Protein AF-A0A7Y5G1U9-F1 (afdb_monomer_lite)

Foldseek 3Di:
DDQFEEEEEEQFPDDPLRRPTNVVVVVVQVPDDRHHHLAYEYEQEDEDPDPVCPVVNVRTDDAAWDADPNHIYGYFYFYADPPCGDVRRLVRSVVRVVVCCVVVVGDGDYYHYDNSDDPPDDDD

Secondary structure (DSSP, 8-state):
-PPPEEEEEES---BTTBSSTTHHHHHHHHT-SSSEEEEEEEEEEE--S-GGGHHHHHHPPPPEEEEETTEEEEEEEEE--TTTHHHHHHHHHHHHHHHHHHHTT---SEEEEESSS-TT----

pLDDT: mean 81.43, std 14.49, range [34.69, 95.69]

Structure (mmCIF, N/CA/C/O backbone):
data_AF-A0A7Y5G1U9-F1
#
_entry.id   AF-A0A7Y5G1U9-F1
#
loop_
_atom_site.group_PDB
_atom_site.id
_atom_site.type_symbol
_atom_site.label_atom_id
_atom_site.label_alt_id
_atom_site.label_comp_id
_atom_site.label_asym_id
_atom_site.label_entity_id
_atom_site.label_seq_id
_atom_site.pdbx_PDB_ins_code
_atom_site.Cartn_x
_atom_site.Cartn_y
_atom_site.Cartn_z
_atom_site.occupancy
_atom_site.B_iso_or_equiv
_atom_site.auth_seq_id
_atom_site.auth_comp_id
_atom_site.auth_asym_id
_atom_site.auth_atom_id
_atom_site.pdbx_PDB_model_num
ATOM 1 N N . MET A 1 1 ? -12.656 2.701 26.184 1.00 60.97 1 MET A N 1
ATOM 2 C CA . MET A 1 1 ? -12.744 1.724 25.075 1.00 60.97 1 MET A CA 1
ATOM 3 C C . MET A 1 1 ? -11.420 1.736 24.328 1.00 60.97 1 MET A C 1
ATOM 5 O O . MET A 1 1 ? -10.829 2.807 24.238 1.00 60.97 1 MET A O 1
ATOM 9 N N . ALA A 1 2 ? -10.931 0.585 23.861 1.00 81.38 2 ALA A N 1
ATOM 10 C CA . ALA A 1 2 ? -9.737 0.537 23.014 1.00 81.38 2 ALA A CA 1
ATOM 11 C C . ALA A 1 2 ? -9.999 1.294 21.701 1.00 81.38 2 ALA A C 1
ATOM 13 O O . ALA A 1 2 ? -11.122 1.259 21.191 1.00 81.38 2 ALA A O 1
ATOM 14 N N . ARG A 1 3 ? -8.994 2.009 21.184 1.00 87.31 3 ARG A N 1
ATOM 15 C CA . ARG A 1 3 ? -9.105 2.670 19.879 1.00 87.31 3 ARG A CA 1
ATOM 16 C C . ARG A 1 3 ? -9.075 1.604 18.779 1.00 87.31 3 ARG A C 1
ATOM 18 O O . ARG A 1 3 ? -8.228 0.714 18.854 1.00 87.31 3 ARG A O 1
ATOM 25 N N . PRO A 1 4 ? -9.967 1.672 17.777 1.00 92.62 4 PRO A N 1
ATOM 26 C CA . PRO A 1 4 ? -9.929 0.746 16.657 1.00 92.62 4 PRO A CA 1
ATOM 27 C C . PRO A 1 4 ? -8.625 0.913 15.876 1.00 92.62 4 PRO A C 1
ATOM 29 O O . PRO A 1 4 ? -8.158 2.033 15.645 1.00 92.62 4 PRO A O 1
ATOM 32 N N . ARG A 1 5 ? -8.054 -0.210 15.450 1.00 93.38 5 ARG A N 1
ATOM 33 C CA . ARG A 1 5 ? -6.829 -0.279 14.656 1.00 93.38 5 ARG A CA 1
ATOM 34 C C . ARG A 1 5 ? -7.193 -0.378 13.182 1.00 93.38 5 ARG A C 1
ATOM 36 O O . ARG A 1 5 ? -7.885 -1.304 12.768 1.00 93.38 5 ARG A O 1
ATOM 43 N N . VAL A 1 6 ? -6.727 0.564 12.375 1.00 93.75 6 VAL A N 1
ATOM 44 C CA . VAL A 1 6 ? -7.093 0.675 10.962 1.00 93.75 6 VAL A CA 1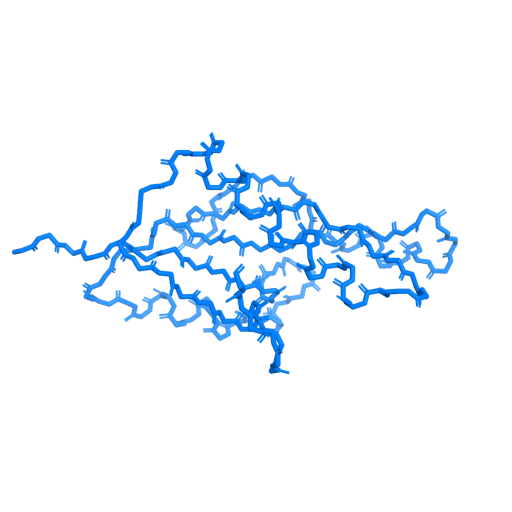
ATOM 45 C C . VAL A 1 6 ? -5.934 0.217 10.088 1.00 93.75 6 VAL A C 1
ATOM 47 O O . VAL A 1 6 ? -4.828 0.753 10.172 1.00 93.75 6 VAL A O 1
ATOM 50 N N . LEU A 1 7 ? -6.189 -0.764 9.227 1.00 94.62 7 LEU A N 1
ATOM 51 C CA . LEU A 1 7 ? -5.291 -1.148 8.146 1.00 94.62 7 LEU A CA 1
ATOM 52 C C . LEU A 1 7 ? -5.560 -0.261 6.931 1.00 94.62 7 LEU A C 1
ATOM 54 O O . LEU A 1 7 ? -6.660 -0.276 6.381 1.00 94.62 7 LEU A O 1
ATOM 58 N N . ILE A 1 8 ? -4.555 0.484 6.489 1.00 92.12 8 ILE A N 1
ATOM 59 C CA . ILE A 1 8 ? -4.651 1.327 5.300 1.00 92.12 8 ILE A CA 1
ATOM 60 C C . ILE A 1 8 ? -4.166 0.526 4.097 1.00 92.12 8 ILE A C 1
ATOM 62 O O . ILE A 1 8 ? -3.070 -0.029 4.126 1.00 92.12 8 ILE A O 1
ATOM 66 N N . ILE A 1 9 ? -4.948 0.483 3.024 1.00 91.31 9 ILE A N 1
ATOM 67 C CA . ILE A 1 9 ? -4.531 -0.091 1.741 1.00 91.31 9 ILE A CA 1
ATOM 68 C C . ILE A 1 9 ? -4.636 1.021 0.705 1.00 91.31 9 ILE A C 1
ATOM 70 O O . ILE A 1 9 ? -5.722 1.562 0.498 1.00 91.31 9 ILE A O 1
ATOM 74 N N . SER A 1 10 ? -3.520 1.375 0.067 1.00 86.56 10 SER A N 1
ATOM 75 C CA . SER A 1 10 ? -3.494 2.424 -0.956 1.00 86.56 10 SER A CA 1
ATOM 76 C C . SER A 1 10 ? -2.544 2.085 -2.094 1.00 86.56 10 SER A C 1
ATOM 78 O O . SER A 1 10 ? -1.380 1.766 -1.860 1.00 86.56 10 SER A O 1
ATOM 80 N N . GLU A 1 11 ? -3.022 2.201 -3.336 1.00 79.75 11 GLU A N 1
ATOM 81 C CA . GLU A 1 11 ? -2.172 2.093 -4.534 1.00 79.75 11 GLU A CA 1
ATOM 82 C C . GLU A 1 11 ? -1.184 3.262 -4.644 1.00 79.75 11 GLU A C 1
ATOM 84 O O . GLU A 1 11 ? -0.084 3.110 -5.171 1.00 79.75 11 GLU A O 1
ATOM 89 N N . PHE A 1 12 ? -1.547 4.408 -4.072 1.00 74.25 12 PHE A N 1
ATOM 90 C CA . PHE A 1 12 ? -0.783 5.646 -4.123 1.00 74.25 12 PHE A CA 1
ATOM 91 C C . PHE A 1 12 ? -0.438 6.064 -2.697 1.00 74.25 12 PHE A C 1
ATOM 93 O O . PHE A 1 12 ? -1.066 6.957 -2.142 1.00 74.25 12 PHE A O 1
ATOM 100 N N . TYR A 1 13 ? 0.502 5.375 -2.052 1.00 77.62 13 TYR A N 1
ATOM 101 C CA . TYR A 1 13 ? 1.112 5.866 -0.812 1.00 77.62 13 TYR A CA 1
ATOM 102 C C . TYR A 1 13 ? 2.450 6.534 -1.149 1.00 77.62 13 TYR A C 1
ATOM 104 O O . TYR A 1 13 ? 3.213 5.947 -1.934 1.00 77.62 13 TYR A O 1
ATOM 112 N N . PRO A 1 14 ? 2.744 7.728 -0.599 1.00 71.06 14 PRO A N 1
ATOM 113 C CA . PRO A 1 14 ? 3.861 8.538 -1.052 1.00 71.06 14 PRO A CA 1
ATOM 114 C C . PRO A 1 14 ? 5.185 7.798 -0.890 1.00 71.06 14 PRO A C 1
ATOM 116 O O . PRO A 1 14 ? 5.351 6.925 -0.038 1.00 71.06 14 PRO A O 1
ATOM 119 N N . HIS A 1 15 ? 6.125 8.121 -1.769 1.00 69.31 15 HIS A N 1
ATOM 120 C CA . HIS A 1 15 ? 7.500 7.638 -1.700 1.00 69.31 15 HIS A CA 1
ATOM 121 C C . HIS A 1 15 ? 8.453 8.718 -2.199 1.00 69.31 15 HIS A C 1
ATOM 123 O O . HIS A 1 15 ? 8.032 9.673 -2.846 1.00 69.31 15 HIS A O 1
ATOM 129 N N . ALA A 1 16 ? 9.749 8.553 -1.925 1.00 61.31 16 ALA A N 1
ATOM 130 C CA . ALA A 1 16 ? 10.774 9.555 -2.224 1.00 61.31 16 ALA A CA 1
ATOM 131 C C . ALA A 1 16 ? 10.807 10.024 -3.692 1.00 61.31 16 ALA A C 1
ATOM 133 O O . ALA A 1 16 ? 11.197 11.157 -3.952 1.00 61.31 16 ALA A O 1
ATOM 134 N N . ALA A 1 17 ? 10.393 9.179 -4.642 1.00 59.94 17 ALA A N 1
ATOM 135 C CA . ALA A 1 17 ? 10.358 9.527 -6.060 1.00 59.94 17 ALA A CA 1
ATOM 136 C C . ALA A 1 17 ? 9.051 10.191 -6.525 1.00 59.94 17 ALA A C 1
ATOM 138 O O . ALA A 1 17 ? 9.026 10.789 -7.598 1.00 59.94 17 ALA A O 1
ATOM 139 N N . GLU A 1 18 ? 7.977 10.108 -5.739 1.00 62.59 18 GLU A N 1
ATOM 140 C CA . GLU A 1 18 ? 6.683 10.698 -6.075 1.00 62.59 18 GLU A CA 1
ATOM 141 C C . GLU A 1 18 ? 5.990 11.156 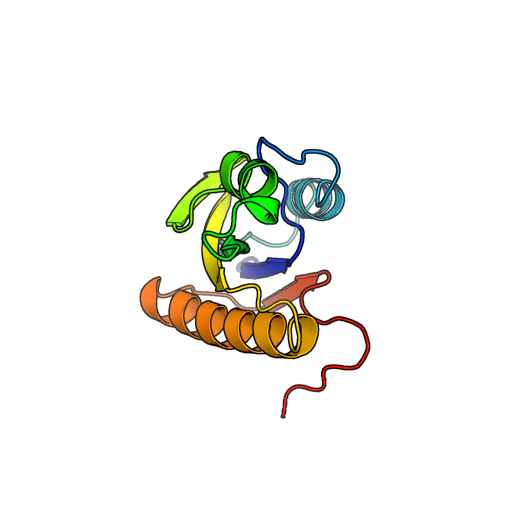-4.789 1.00 62.59 18 GLU A C 1
ATOM 143 O O . GLU A 1 18 ? 5.255 10.419 -4.129 1.00 62.59 18 GLU A O 1
ATOM 148 N N . THR A 1 19 ? 6.284 12.396 -4.406 1.00 59.66 19 THR A N 1
ATOM 149 C CA . THR A 1 19 ? 5.792 13.033 -3.178 1.00 59.66 19 THR A CA 1
ATOM 150 C C . THR A 1 19 ? 4.370 13.570 -3.306 1.00 59.66 19 THR A C 1
ATOM 152 O O . THR A 1 19 ? 3.688 13.714 -2.294 1.00 59.66 19 THR A O 1
ATOM 155 N N . TYR A 1 20 ? 3.912 13.862 -4.528 1.00 59.38 20 TYR A N 1
ATOM 156 C CA . TYR A 1 20 ? 2.562 14.380 -4.779 1.00 59.38 20 TYR A CA 1
ATOM 157 C C . TYR A 1 20 ? 1.508 13.268 -4.827 1.00 59.38 20 TYR A C 1
ATOM 159 O O . TYR A 1 20 ? 0.387 13.459 -4.351 1.00 59.38 20 TYR A O 1
ATOM 167 N N . ALA A 1 21 ? 1.862 12.090 -5.348 1.00 61.16 21 ALA A N 1
ATOM 168 C CA . ALA A 1 21 ? 0.979 10.932 -5.332 1.00 61.16 21 ALA A CA 1
ATOM 169 C C . ALA A 1 21 ? 0.863 10.393 -3.899 1.00 61.16 21 ALA A C 1
ATOM 171 O O .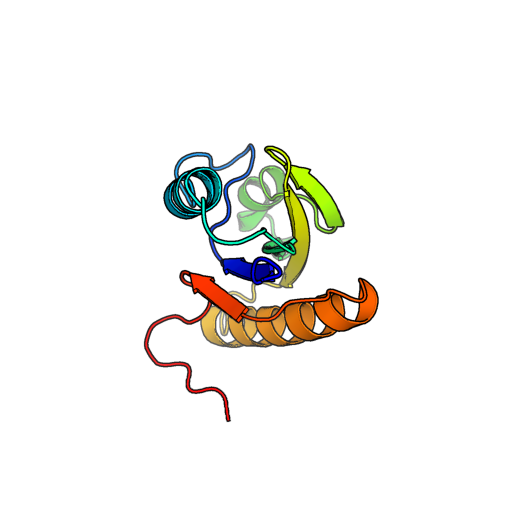 ALA A 1 21 ? 1.852 10.020 -3.273 1.00 61.16 21 ALA A O 1
ATOM 172 N N . GLY A 1 22 ? -0.356 10.365 -3.358 1.00 67.31 22 GLY A N 1
ATOM 173 C CA . GLY A 1 22 ? -0.618 9.775 -2.045 1.00 67.31 22 GLY A CA 1
ATOM 174 C C . GLY A 1 22 ? -0.458 10.681 -0.832 1.00 67.31 22 GLY A C 1
ATOM 175 O O . GLY A 1 22 ? -0.743 10.235 0.281 1.00 67.31 22 GLY A O 1
ATOM 176 N N . ILE A 1 23 ? -0.074 11.951 -1.018 1.00 77.12 23 ILE A N 1
ATOM 177 C CA . ILE A 1 23 ? 0.028 12.916 0.089 1.00 77.12 23 ILE A CA 1
ATOM 178 C C . ILE A 1 23 ? -1.281 13.004 0.877 1.00 77.12 23 ILE A C 1
ATOM 180 O O . ILE A 1 23 ? -1.253 13.047 2.099 1.00 77.12 23 ILE A O 1
ATOM 184 N N . PHE A 1 24 ? -2.422 12.900 0.190 1.00 81.75 24 PHE A N 1
ATOM 185 C CA . PHE A 1 24 ? -3.736 12.860 0.820 1.00 81.75 24 PHE A CA 1
ATOM 186 C C . PHE A 1 24 ? -3.844 11.755 1.875 1.00 81.75 24 PHE A C 1
ATOM 188 O O . PHE A 1 24 ? -4.261 12.035 2.990 1.00 81.75 24 PHE A O 1
ATOM 195 N N . VAL A 1 25 ? -3.427 10.521 1.564 1.00 83.75 25 VAL A N 1
ATOM 196 C CA . VAL A 1 25 ? -3.514 9.397 2.511 1.00 83.75 25 VAL A CA 1
ATOM 197 C C . VAL A 1 25 ? -2.613 9.649 3.712 1.00 83.75 25 VAL A C 1
ATOM 199 O O . VAL A 1 25 ? -3.035 9.426 4.842 1.00 83.75 25 VAL A O 1
ATOM 202 N N . ARG A 1 26 ? -1.396 10.156 3.484 1.00 85.38 26 ARG A N 1
ATOM 203 C CA . ARG A 1 26 ? -0.452 10.477 4.562 1.00 85.38 26 ARG A CA 1
ATOM 204 C C . ARG A 1 26 ? -0.977 11.584 5.480 1.00 85.38 26 ARG A C 1
ATOM 206 O O . ARG A 1 26 ? -0.915 11.446 6.697 1.00 85.38 26 ARG A O 1
ATOM 213 N N . GLU A 1 27 ? -1.508 12.663 4.912 1.00 86.94 27 GLU A N 1
ATOM 214 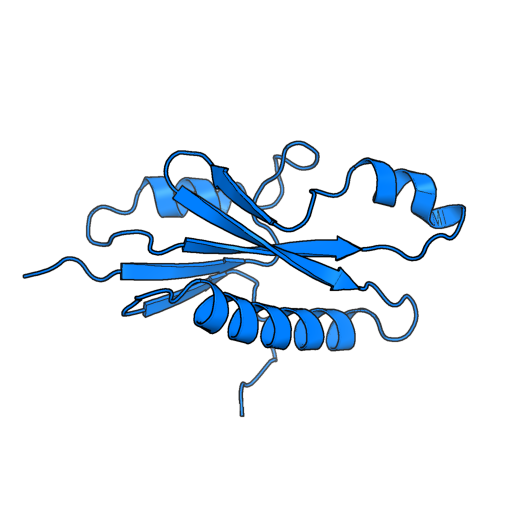C CA . GLU A 1 27 ? -2.106 13.743 5.701 1.00 86.94 27 GLU A CA 1
ATOM 215 C C . GLU A 1 27 ? -3.392 13.281 6.393 1.00 86.94 27 GLU A C 1
ATOM 217 O O . GLU A 1 27 ? -3.668 13.650 7.526 1.00 86.94 27 GLU A O 1
ATOM 222 N N . GLN A 1 28 ? -4.179 12.414 5.767 1.00 87.88 28 GLN A N 1
ATOM 223 C CA . GLN A 1 28 ? -5.390 11.891 6.383 1.00 87.88 28 GLN A CA 1
ATOM 224 C C . GLN A 1 28 ? -5.075 11.046 7.625 1.00 87.88 28 GLN A C 1
ATOM 226 O O . GLN A 1 28 ? -5.692 11.254 8.670 1.00 87.88 28 GLN A O 1
ATOM 231 N N . ILE A 1 29 ? -4.099 10.133 7.541 1.00 88.94 29 ILE A N 1
ATOM 232 C CA . ILE A 1 29 ? -3.712 9.290 8.683 1.00 88.94 29 ILE A CA 1
ATOM 233 C C . ILE A 1 29 ? -3.022 10.088 9.796 1.00 88.94 29 ILE A C 1
ATOM 235 O O . ILE A 1 29 ? -3.173 9.734 10.963 1.00 88.94 29 ILE A O 1
ATOM 239 N N . SER A 1 30 ? -2.325 11.186 9.470 1.00 88.62 30 SER A N 1
ATOM 240 C CA . SER A 1 30 ? -1.699 12.059 10.477 1.00 88.62 30 SER A CA 1
ATOM 241 C C . SER A 1 30 ? -2.718 12.803 11.340 1.00 88.62 30 SER A C 1
ATOM 243 O O . SER A 1 30 ? -2.434 13.145 12.487 1.00 88.62 30 SER A O 1
ATOM 245 N N . HIS A 1 31 ? -3.935 12.987 10.827 1.00 89.31 31 HIS A N 1
ATOM 246 C CA . HIS A 1 31 ? -5.028 13.649 11.532 1.00 89.31 31 HIS A CA 1
ATOM 247 C C . HIS A 1 31 ? -5.992 12.673 12.225 1.00 89.31 31 HIS A C 1
ATOM 249 O O . HIS A 1 31 ? -6.988 13.108 12.813 1.00 89.31 31 HIS A O 1
ATOM 255 N N . PHE A 1 32 ? -5.719 11.365 12.203 1.00 88.38 32 PHE A N 1
ATOM 256 C CA . PHE A 1 32 ? -6.511 10.386 12.945 1.00 88.38 32 PHE A CA 1
ATOM 257 C C . PHE A 1 32 ? -6.345 10.588 14.456 1.00 88.38 32 PHE A C 1
ATOM 259 O O . PHE A 1 32 ? -5.267 10.425 15.019 1.00 88.38 32 PHE A O 1
ATOM 266 N N . LYS A 1 33 ? -7.442 10.960 15.129 1.00 87.06 33 LYS A N 1
ATOM 267 C CA . LYS A 1 33 ? -7.478 11.184 16.589 1.00 87.06 33 LYS A CA 1
ATOM 268 C C . LYS A 1 33 ? -8.183 10.067 17.359 1.00 87.06 33 LYS A C 1
ATOM 270 O O . LYS A 1 33 ? -7.947 9.902 18.555 1.00 87.06 33 LYS A O 1
ATOM 275 N N . SER A 1 34 ? -9.074 9.336 16.693 1.00 88.06 34 SER A N 1
ATOM 276 C CA . SER A 1 34 ? -9.972 8.344 17.295 1.00 88.06 34 SER A CA 1
ATOM 277 C C . SER A 1 34 ? -9.582 6.895 17.006 1.00 88.06 34 SER A C 1
ATOM 279 O O . SER A 1 34 ? -10.209 5.989 17.546 1.00 88.06 34 SER A O 1
ATOM 281 N N . CYS A 1 35 ? -8.562 6.667 16.184 1.00 90.94 35 CYS A N 1
ATOM 282 C CA . CYS A 1 35 ? -8.115 5.349 15.758 1.00 90.94 35 CYS A CA 1
ATOM 283 C C . CYS A 1 35 ? -6.589 5.292 15.669 1.00 90.94 35 CYS A C 1
ATOM 285 O O . CYS A 1 35 ? -5.932 6.324 15.535 1.00 90.94 35 CYS A O 1
ATOM 287 N N . ASP A 1 36 ? -6.049 4.078 15.732 1.00 92.50 36 ASP A N 1
ATOM 288 C CA . ASP A 1 36 ? -4.619 3.822 15.580 1.00 92.50 36 ASP A CA 1
ATOM 289 C C . ASP A 1 36 ? -4.354 3.210 14.200 1.00 92.50 36 ASP A C 1
ATOM 291 O O . ASP A 1 36 ? -5.144 2.407 13.702 1.00 92.50 36 ASP A O 1
ATOM 295 N N . VAL A 1 37 ? -3.238 3.555 13.560 1.00 93.06 37 VAL A N 1
ATOM 296 C CA . VAL A 1 37 ? -2.858 2.955 12.271 1.00 93.06 37 VAL A CA 1
ATOM 297 C C . VAL A 1 37 ? -2.152 1.626 12.532 1.00 93.06 37 VAL A C 1
ATOM 299 O O . VAL A 1 37 ? -1.076 1.590 13.125 1.00 93.06 37 VAL A O 1
ATOM 302 N N . ALA A 1 38 ? -2.752 0.523 12.085 1.00 94.00 38 ALA A N 1
ATOM 303 C CA . ALA A 1 38 ? -2.179 -0.814 12.229 1.00 94.00 38 ALA A CA 1
ATOM 304 C C . ALA A 1 38 ? -0.978 -1.013 11.299 1.00 94.00 38 ALA A C 1
ATOM 306 O O . ALA A 1 38 ? 0.062 -1.504 11.731 1.00 94.00 38 ALA A O 1
ATOM 307 N N . ALA A 1 39 ? -1.156 -0.649 10.028 1.00 94.94 39 ALA A N 1
ATOM 308 C CA . ALA A 1 39 ? -0.135 -0.587 8.992 1.00 94.94 39 ALA A CA 1
ATOM 309 C C . ALA A 1 39 ? -0.693 0.096 7.742 1.00 94.94 39 ALA A C 1
ATOM 311 O O . ALA A 1 39 ? -1.909 0.200 7.565 1.00 94.94 39 ALA A O 1
ATOM 312 N N . VAL A 1 40 ? 0.208 0.501 6.856 1.00 93.19 40 VAL A N 1
ATOM 313 C CA . VAL A 1 40 ? -0.104 0.921 5.495 1.00 93.19 40 VAL A CA 1
ATOM 314 C C . VAL A 1 40 ? 0.445 -0.110 4.521 1.00 93.19 40 VAL A C 1
ATOM 316 O O . VAL A 1 40 ? 1.642 -0.376 4.518 1.00 93.19 40 VAL A O 1
ATOM 319 N N . ILE A 1 41 ? -0.404 -0.680 3.673 1.00 93.00 41 ILE A N 1
ATOM 320 C CA . ILE A 1 41 ? 0.008 -1.578 2.595 1.00 93.00 41 ILE A CA 1
ATOM 321 C C . ILE A 1 41 ? -0.095 -0.837 1.266 1.00 93.00 41 ILE 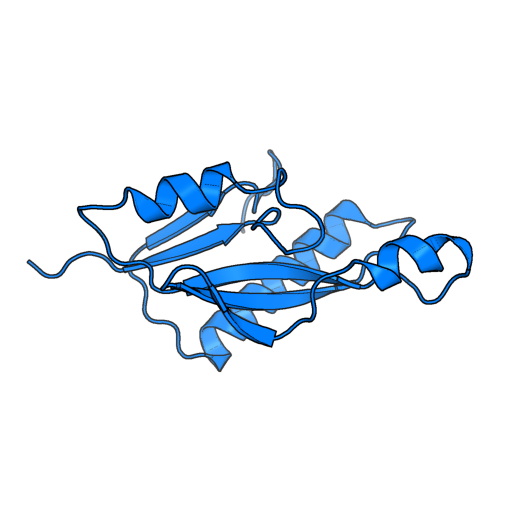A C 1
ATOM 323 O O . ILE A 1 41 ? -1.163 -0.342 0.897 1.00 93.00 41 ILE A O 1
ATOM 327 N N . ALA A 1 42 ? 1.019 -0.793 0.541 1.00 90.56 42 ALA A N 1
ATOM 328 C CA . ALA A 1 42 ? 1.124 -0.129 -0.752 1.00 90.56 42 ALA A CA 1
ATOM 329 C C . ALA A 1 42 ? 1.861 -1.009 -1.771 1.00 90.56 42 ALA A C 1
ATOM 331 O O . ALA A 1 42 ? 2.651 -1.872 -1.383 1.00 90.56 42 ALA A O 1
ATOM 332 N N . PRO A 1 43 ? 1.640 -0.838 -3.079 1.00 88.75 43 PRO A N 1
ATOM 333 C CA . PRO A 1 43 ? 2.402 -1.564 -4.079 1.00 88.75 43 PRO A CA 1
ATOM 334 C C . PRO A 1 43 ? 3.825 -0.993 -4.219 1.00 88.75 43 PRO A C 1
ATOM 336 O O . PRO A 1 43 ? 4.080 0.205 -4.075 1.00 88.75 43 PRO A O 1
ATOM 339 N N . ALA A 1 44 ? 4.765 -1.876 -4.537 1.00 88.31 44 ALA A N 1
ATOM 340 C CA . ALA A 1 44 ? 6.043 -1.563 -5.163 1.00 88.31 44 ALA A CA 1
ATOM 341 C C . ALA A 1 44 ? 5.989 -2.115 -6.589 1.00 88.31 44 ALA A C 1
ATOM 343 O O . ALA A 1 44 ? 6.109 -3.328 -6.801 1.00 88.31 44 ALA A O 1
ATOM 344 N N . VAL A 1 45 ? 5.739 -1.235 -7.561 1.00 85.94 45 VAL A N 1
ATOM 345 C CA . VAL A 1 45 ? 5.515 -1.645 -8.949 1.00 85.94 45 VAL A CA 1
ATOM 346 C C . VAL A 1 45 ? 6.829 -2.102 -9.572 1.00 85.94 45 VAL A C 1
ATOM 348 O O . VAL A 1 45 ? 7.802 -1.358 -9.666 1.00 85.94 45 VAL A O 1
ATOM 351 N N . GLN A 1 46 ? 6.849 -3.342 -10.044 1.00 87.06 46 GLN A N 1
ATOM 352 C CA . GLN A 1 46 ? 7.979 -3.940 -10.732 1.00 87.06 46 GLN A CA 1
ATOM 353 C C . GLN A 1 46 ? 7.720 -3.926 -12.234 1.00 87.06 46 GLN A C 1
ATOM 355 O O . GLN A 1 46 ? 6.913 -4.695 -12.763 1.00 87.06 46 GLN A O 1
ATOM 360 N N . TYR A 1 47 ? 8.417 -3.029 -12.928 1.00 84.69 47 TYR A N 1
ATOM 361 C CA . TYR A 1 47 ? 8.370 -2.972 -14.383 1.00 84.69 47 TYR A CA 1
ATOM 362 C C . TYR A 1 47 ? 9.254 -4.057 -15.012 1.00 84.69 47 TYR A C 1
ATOM 364 O O . TYR A 1 47 ? 10.319 -4.374 -14.466 1.00 84.69 47 TYR A O 1
ATOM 372 N N . PRO A 1 48 ? 8.883 -4.564 -16.202 1.00 84.94 48 PRO A N 1
ATOM 373 C CA . PRO A 1 48 ? 9.704 -5.510 -16.946 1.00 84.94 48 PRO A CA 1
ATOM 374 C C . PRO A 1 48 ? 11.114 -4.954 -17.207 1.00 84.94 48 PRO A C 1
ATOM 376 O O . PRO A 1 48 ? 11.259 -3.742 -17.412 1.00 84.94 48 PRO A O 1
ATOM 379 N N . PRO A 1 49 ? 12.156 -5.804 -17.282 1.00 86.25 49 PRO A N 1
ATOM 380 C CA . PRO A 1 49 ? 13.538 -5.389 -17.536 1.00 86.25 49 PRO A CA 1
ATOM 381 C C . PRO A 1 49 ? 13.780 -5.002 -19.011 1.00 86.25 49 PRO A C 1
ATOM 383 O O . PRO A 1 49 ? 14.776 -5.385 -19.612 1.00 86.25 49 PRO A O 1
ATOM 386 N N . LEU A 1 50 ? 12.867 -4.234 -19.612 1.00 87.88 50 LEU A N 1
ATOM 387 C CA . LEU A 1 50 ? 12.972 -3.735 -20.982 1.00 87.88 50 LEU A CA 1
ATOM 388 C C . LEU A 1 50 ? 13.586 -2.324 -20.995 1.00 87.88 50 LEU A C 1
ATOM 390 O O . LEU A 1 50 ? 13.282 -1.529 -20.099 1.00 87.88 50 LEU A O 1
ATOM 394 N N . PRO A 1 51 ? 14.370 -1.952 -22.029 1.00 86.69 51 PRO A N 1
ATOM 395 C CA . PRO A 1 51 ? 15.020 -0.640 -22.113 1.00 86.69 51 PRO A CA 1
ATOM 396 C C . PRO A 1 51 ? 14.058 0.542 -21.938 1.00 86.69 51 PRO A C 1
ATOM 398 O O . PRO A 1 51 ? 14.376 1.498 -21.231 1.00 86.69 51 PRO A O 1
ATOM 401 N N . ARG A 1 52 ? 12.840 0.435 -22.490 1.00 86.31 52 ARG A N 1
ATOM 402 C CA . ARG A 1 52 ? 11.790 1.463 -22.376 1.00 86.31 52 ARG A CA 1
ATOM 403 C C . ARG A 1 52 ? 11.358 1.760 -20.935 1.00 86.31 52 ARG A C 1
ATOM 405 O O . ARG A 1 52 ? 10.896 2.857 -20.655 1.00 86.31 52 ARG A O 1
ATOM 412 N N . TYR A 1 53 ? 11.539 0.809 -20.017 1.00 83.56 53 TYR A N 1
ATOM 413 C CA . TYR A 1 53 ? 11.178 0.950 -18.605 1.00 83.56 53 TYR A CA 1
ATOM 414 C C . TYR A 1 53 ? 12.369 1.252 -17.697 1.00 83.56 53 TYR A C 1
ATOM 416 O O . TYR A 1 53 ? 12.197 1.355 -16.486 1.00 83.56 53 TYR A O 1
ATOM 424 N N . ARG A 1 54 ? 13.581 1.420 -18.244 1.00 84.94 54 ARG A N 1
ATOM 425 C CA . ARG A 1 54 ? 14.796 1.652 -17.448 1.00 84.94 54 ARG A CA 1
ATOM 426 C C . ARG A 1 54 ? 14.661 2.853 -16.509 1.00 84.94 54 ARG A C 1
ATOM 428 O O . ARG A 1 54 ? 15.058 2.753 -15.355 1.00 84.94 54 ARG A O 1
ATOM 435 N N . ARG A 1 55 ? 14.077 3.955 -16.994 1.00 83.75 55 ARG A N 1
ATOM 436 C CA . ARG A 1 55 ? 13.845 5.167 -16.190 1.00 83.75 55 ARG A CA 1
ATOM 437 C C . ARG A 1 55 ? 12.830 4.924 -15.075 1.00 83.75 55 ARG A C 1
ATOM 439 O O . ARG A 1 55 ? 13.104 5.278 -13.940 1.00 83.75 55 ARG A O 1
ATOM 446 N N . LEU A 1 56 ? 11.715 4.257 -15.385 1.00 79.19 56 LEU A N 1
ATOM 447 C CA . LEU A 1 56 ? 10.691 3.932 -14.388 1.00 79.19 56 LEU A CA 1
ATOM 448 C C . LEU A 1 56 ? 11.257 3.010 -13.307 1.00 79.19 56 LEU A C 1
ATOM 450 O O . LEU A 1 56 ? 11.118 3.306 -12.132 1.00 79.19 56 LEU A O 1
ATOM 454 N N . ARG A 1 57 ? 11.987 1.952 -13.681 1.00 82.00 57 ARG A N 1
ATOM 455 C CA . ARG A 1 57 ? 12.631 1.031 -12.727 1.00 82.00 57 ARG A CA 1
ATOM 456 C C . ARG A 1 57 ? 13.623 1.709 -11.780 1.00 82.00 57 ARG A C 1
ATOM 458 O O . ARG A 1 57 ? 13.804 1.212 -10.678 1.00 82.00 57 ARG A O 1
ATOM 465 N N . ALA A 1 58 ? 14.271 2.795 -12.204 1.00 81.75 58 ALA A N 1
ATOM 466 C CA . ALA A 1 58 ? 15.271 3.494 -11.398 1.00 81.75 58 ALA A CA 1
ATOM 467 C C . ALA A 1 58 ? 14.664 4.309 -10.244 1.00 81.75 58 ALA A C 1
ATOM 469 O O . ALA A 1 58 ? 15.372 4.622 -9.294 1.00 81.75 58 ALA A O 1
ATOM 470 N N . VAL A 1 59 ? 13.377 4.652 -10.334 1.00 78.81 59 VAL A N 1
ATOM 471 C CA . VAL A 1 59 ? 12.694 5.522 -9.366 1.00 78.81 59 VAL A CA 1
ATOM 472 C C . VAL A 1 59 ? 11.659 4.781 -8.516 1.00 78.81 59 VAL A C 1
ATOM 474 O O . VAL A 1 59 ? 11.089 5.365 -7.604 1.00 78.81 59 VAL A O 1
ATOM 477 N N . GLN A 1 60 ? 11.407 3.497 -8.789 1.00 76.88 60 GLN A N 1
ATOM 478 C CA . GLN A 1 60 ? 10.416 2.730 -8.035 1.00 76.88 60 GLN A CA 1
ATOM 479 C C . GLN A 1 60 ? 10.872 2.465 -6.597 1.00 76.88 60 GLN A C 1
ATOM 481 O O . GLN A 1 60 ? 12.050 2.176 -6.364 1.00 76.88 60 GLN A O 1
ATOM 486 N N . PRO A 1 61 ? 9.943 2.506 -5.626 1.00 78.31 61 PRO A N 1
ATOM 487 C CA . PRO A 1 61 ? 10.269 2.200 -4.251 1.00 78.31 61 PRO A CA 1
ATOM 488 C C . PRO A 1 61 ? 10.578 0.707 -4.116 1.00 78.31 61 PRO A C 1
ATOM 490 O O . PRO A 1 61 ? 9.972 -0.142 -4.777 1.00 78.31 61 PRO A O 1
ATOM 493 N N . ALA A 1 62 ? 11.512 0.378 -3.226 1.00 83.56 62 ALA A N 1
ATOM 494 C CA . ALA A 1 62 ? 11.794 -1.008 -2.890 1.00 83.56 62 ALA A CA 1
ATOM 495 C C . ALA A 1 62 ? 10.573 -1.662 -2.220 1.00 83.56 62 ALA A C 1
ATOM 497 O O . ALA A 1 62 ? 9.830 -1.025 -1.468 1.00 83.56 62 ALA A O 1
ATOM 498 N N . ALA A 1 63 ? 10.378 -2.953 -2.486 1.00 89.75 63 ALA A N 1
ATOM 499 C CA . ALA A 1 63 ? 9.452 -3.767 -1.711 1.00 89.75 63 ALA A CA 1
ATOM 500 C C . ALA A 1 63 ? 10.043 -4.056 -0.323 1.00 89.75 63 ALA A C 1
ATOM 502 O O . ALA A 1 63 ? 11.259 -4.180 -0.177 1.00 89.75 63 ALA A O 1
ATOM 503 N N . GLY A 1 64 ? 9.181 -4.211 0.679 1.00 91.44 64 GLY A N 1
ATOM 504 C CA . GLY A 1 64 ? 9.583 -4.513 2.050 1.00 91.44 64 GLY A CA 1
ATOM 505 C C . GLY A 1 64 ? 8.785 -3.747 3.097 1.00 91.44 64 GLY A C 1
ATOM 506 O O . GLY A 1 64 ? 7.956 -2.897 2.774 1.00 91.44 64 GLY A O 1
ATOM 507 N N . ALA A 1 65 ? 9.043 -4.074 4.361 1.00 92.69 65 ALA A N 1
ATOM 508 C CA . ALA A 1 65 ? 8.461 -3.393 5.508 1.00 92.69 65 ALA A CA 1
ATOM 509 C C . ALA A 1 65 ? 9.439 -2.348 6.058 1.00 92.69 65 ALA A C 1
ATOM 511 O O . ALA A 1 65 ? 10.624 -2.637 6.224 1.00 92.69 65 ALA A O 1
ATOM 512 N N . TYR A 1 66 ? 8.947 -1.147 6.343 1.00 91.88 66 TYR A N 1
ATOM 513 C CA . TYR A 1 66 ? 9.728 -0.047 6.900 1.00 91.88 66 TYR A CA 1
ATOM 514 C C . TYR A 1 66 ? 8.832 0.895 7.718 1.00 91.88 66 TYR A C 1
ATOM 516 O O . TYR A 1 66 ? 7.615 0.732 7.756 1.00 91.88 66 TYR A O 1
ATOM 524 N N . GLN A 1 67 ? 9.433 1.854 8.422 1.00 89.81 67 GLN A N 1
ATOM 525 C CA . GLN A 1 67 ? 8.708 2.883 9.173 1.00 89.81 67 GLN A CA 1
ATOM 526 C C . GLN A 1 67 ? 8.729 4.194 8.388 1.00 89.81 67 GLN A C 1
ATOM 528 O O . GLN A 1 67 ? 9.796 4.641 7.968 1.00 89.81 67 GLN A O 1
ATOM 533 N N . GLU A 1 68 ? 7.570 4.822 8.208 1.00 86.06 68 GLU A N 1
ATOM 534 C CA . GLU A 1 68 ? 7.442 6.114 7.529 1.00 86.06 68 GLU A CA 1
ATOM 535 C C . GLU A 1 68 ? 6.484 7.015 8.303 1.00 86.06 68 GLU A C 1
ATOM 537 O O . GLU A 1 68 ? 5.360 6.614 8.595 1.00 86.06 68 GLU A O 1
ATOM 542 N N . ALA A 1 69 ? 6.924 8.229 8.647 1.00 82.69 69 ALA A N 1
ATOM 543 C CA . ALA A 1 69 ? 6.125 9.204 9.399 1.00 82.69 69 ALA A CA 1
ATOM 544 C C . ALA A 1 69 ? 5.507 8.654 10.710 1.00 82.69 69 ALA A C 1
ATOM 546 O O . ALA A 1 69 ? 4.457 9.116 11.143 1.00 82.69 69 ALA A O 1
ATOM 547 N N 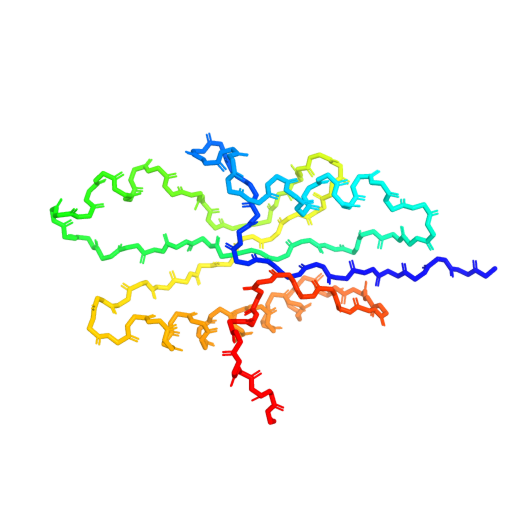. GLY A 1 70 ? 6.164 7.675 11.347 1.00 86.38 70 GLY A N 1
ATOM 548 C CA . GLY A 1 70 ? 5.686 7.029 12.577 1.00 86.38 70 GLY A CA 1
ATOM 549 C C . GLY A 1 70 ? 4.725 5.855 12.359 1.00 86.38 70 GLY A C 1
ATOM 550 O O . GLY A 1 70 ? 4.216 5.309 13.336 1.00 86.38 70 GLY A O 1
ATOM 551 N N . TYR A 1 71 ? 4.491 5.449 11.108 1.00 89.25 71 TYR A N 1
ATOM 552 C CA . TYR A 1 71 ? 3.602 4.347 10.754 1.00 89.25 71 TYR A CA 1
ATOM 553 C C . TYR A 1 71 ? 4.367 3.183 10.115 1.00 89.25 71 TYR A C 1
ATOM 555 O O . TYR A 1 71 ? 5.259 3.408 9.289 1.00 89.25 71 TYR A O 1
ATOM 563 N N . PRO A 1 72 ? 3.987 1.928 10.415 1.00 93.31 72 PRO A N 1
ATOM 564 C CA . PRO A 1 72 ? 4.526 0.780 9.706 1.00 93.31 72 PRO A CA 1
ATOM 565 C C . PRO A 1 72 ? 3.957 0.739 8.284 1.00 93.31 72 PRO A C 1
ATOM 567 O O . PRO A 1 72 ? 2.744 0.649 8.088 1.00 93.31 72 PRO A O 1
ATOM 570 N N . VAL A 1 73 ? 4.839 0.776 7.289 1.00 92.50 73 VAL A N 1
ATOM 571 C CA . VAL A 1 73 ? 4.508 0.687 5.865 1.00 92.50 73 VAL A CA 1
ATOM 572 C C . VAL A 1 73 ? 5.052 -0.620 5.304 1.00 92.50 73 VAL A C 1
ATOM 574 O O . VAL A 1 73 ? 6.206 -0.976 5.528 1.00 92.50 73 VAL A O 1
ATOM 577 N N . ILE A 1 74 ? 4.225 -1.343 4.556 1.00 94.69 74 ILE A N 1
ATOM 578 C CA . ILE A 1 74 ? 4.569 -2.602 3.902 1.00 94.69 74 ILE A CA 1
ATOM 579 C C . ILE A 1 74 ? 4.341 -2.432 2.406 1.00 94.69 74 ILE A C 1
ATOM 581 O O . ILE A 1 74 ? 3.207 -2.378 1.924 1.00 94.69 74 ILE A O 1
ATOM 585 N N . ARG A 1 75 ? 5.439 -2.373 1.654 1.00 92.00 75 ARG A N 1
ATOM 586 C CA . ARG A 1 75 ? 5.402 -2.341 0.198 1.00 92.00 75 ARG A CA 1
ATOM 587 C C . ARG A 1 75 ? 5.462 -3.739 -0.378 1.00 92.00 75 ARG A C 1
ATOM 589 O O . ARG A 1 75 ? 6.480 -4.422 -0.273 1.00 92.00 75 ARG A O 1
ATOM 596 N N . VAL A 1 76 ? 4.377 -4.160 -1.013 1.00 92.00 76 VAL A N 1
ATOM 597 C CA . VAL A 1 76 ? 4.293 -5.479 -1.637 1.00 92.00 76 VAL A CA 1
ATOM 598 C C . VAL A 1 76 ? 4.689 -5.407 -3.112 1.00 92.00 76 VAL A C 1
ATOM 600 O O . VAL A 1 76 ? 4.245 -4.503 -3.816 1.00 92.00 76 VAL A O 1
ATOM 603 N N . PRO A 1 77 ? 5.513 -6.338 -3.620 1.00 91.38 77 PRO A N 1
ATOM 604 C CA . PRO A 1 77 ? 5.913 -6.319 -5.020 1.00 91.38 77 PRO A CA 1
ATOM 605 C C . PRO A 1 77 ? 4.727 -6.688 -5.919 1.00 91.38 77 PRO A C 1
ATOM 607 O O . PRO A 1 77 ? 4.073 -7.711 -5.694 1.00 91.38 77 PRO A O 1
ATOM 610 N N . VAL A 1 78 ? 4.474 -5.868 -6.940 1.00 88.69 78 VAL A N 1
ATOM 611 C CA . VAL A 1 78 ? 3.400 -6.065 -7.927 1.00 88.69 78 VAL A CA 1
ATOM 612 C C . VAL A 1 78 ? 3.979 -5.917 -9.324 1.00 88.69 78 VAL A C 1
ATOM 614 O O . VAL A 1 78 ? 4.595 -4.899 -9.628 1.00 88.69 78 VAL A O 1
ATOM 617 N N . HIS A 1 79 ? 3.792 -6.911 -10.187 1.00 87.25 79 HIS A N 1
ATOM 618 C CA . HIS A 1 79 ? 4.359 -6.894 -11.528 1.00 87.25 79 HIS A CA 1
ATOM 619 C C . HIS A 1 79 ? 3.435 -6.165 -12.499 1.00 87.25 79 HIS A C 1
ATOM 621 O O . HIS A 1 79 ? 2.250 -6.479 -12.624 1.00 87.25 79 HIS A O 1
ATOM 627 N N . TYR A 1 80 ? 4.000 -5.215 -13.240 1.00 81.44 80 TYR A N 1
ATOM 628 C CA . TYR A 1 80 ? 3.274 -4.506 -14.286 1.00 81.44 80 TYR A CA 1
ATOM 629 C C . TYR A 1 80 ? 3.422 -5.230 -15.632 1.00 81.44 80 TYR A C 1
ATOM 631 O O . TYR A 1 80 ? 4.526 -5.333 -16.171 1.00 81.44 80 TYR A O 1
ATOM 639 N N . LEU A 1 81 ? 2.310 -5.716 -16.198 1.00 77.38 81 LEU A N 1
ATOM 640 C CA . LEU A 1 81 ? 2.284 -6.441 -17.477 1.00 77.38 81 LEU A CA 1
ATOM 641 C C . LEU A 1 81 ? 1.639 -5.603 -18.596 1.00 77.38 81 LEU A C 1
ATOM 643 O O . LEU A 1 81 ? 0.421 -5.539 -18.650 1.00 77.38 81 LEU A O 1
ATOM 647 N N . PRO A 1 82 ? 2.391 -5.040 -19.557 1.00 63.09 82 PRO A N 1
ATOM 648 C CA . PRO A 1 82 ? 1.939 -3.960 -20.454 1.00 63.09 82 PRO A CA 1
ATOM 649 C C . PRO A 1 82 ? 0.673 -4.191 -21.303 1.00 63.09 82 PRO A C 1
ATOM 651 O O . PRO A 1 82 ? 0.122 -3.222 -21.807 1.00 63.09 82 PRO A O 1
ATOM 654 N N . VAL A 1 83 ? 0.231 -5.437 -21.500 1.00 61.38 83 VAL A N 1
ATOM 655 C CA . VAL A 1 83 ? -0.912 -5.798 -22.370 1.00 61.38 83 VAL A CA 1
ATOM 656 C C . VAL A 1 83 ? -2.161 -6.202 -21.566 1.00 61.38 83 VAL A C 1
ATOM 658 O O . VAL A 1 83 ? -3.270 -6.155 -22.077 1.00 61.38 83 VAL A O 1
ATOM 661 N N . LEU A 1 84 ? -1.998 -6.556 -20.287 1.00 59.06 84 LEU A N 1
ATOM 662 C CA . LEU A 1 84 ? -3.061 -7.037 -19.383 1.00 59.06 84 LEU A CA 1
ATOM 663 C C . LEU A 1 84 ? -3.098 -6.224 -18.072 1.00 59.06 84 LEU A C 1
ATOM 665 O O . LEU A 1 84 ? -3.623 -6.675 -17.052 1.00 59.06 84 LEU A O 1
ATOM 669 N N . ALA A 1 85 ? -2.446 -5.057 -18.088 1.00 63.19 85 ALA A N 1
ATOM 670 C CA . ALA A 1 85 ? -1.703 -4.527 -16.947 1.00 63.19 85 ALA A CA 1
ATOM 671 C C . ALA A 1 85 ? -2.560 -4.226 -15.731 1.00 63.19 85 ALA A C 1
ATOM 673 O O . ALA A 1 85 ? -2.166 -4.532 -14.612 1.00 63.19 85 ALA A O 1
ATOM 674 N N . GLU A 1 86 ? -3.719 -3.620 -15.953 1.00 63.16 86 GLU A N 1
ATOM 675 C CA . GLU A 1 86 ? -4.476 -3.011 -14.871 1.00 63.16 86 GLU A CA 1
ATOM 676 C C . GLU A 1 86 ? -5.163 -4.063 -14.008 1.00 63.16 86 GLU A C 1
ATOM 678 O O . GLU A 1 86 ? -4.905 -4.142 -12.809 1.00 63.16 86 GLU A O 1
ATOM 683 N N . SER A 1 87 ? -5.958 -4.945 -14.613 1.00 69.69 87 SER A N 1
ATOM 684 C CA . SER A 1 87 ? -6.670 -5.987 -13.868 1.00 69.69 87 SER A CA 1
ATOM 685 C C . SER A 1 87 ? -5.718 -7.020 -13.259 1.00 69.69 87 SER A C 1
ATOM 687 O O . SER A 1 87 ? -5.970 -7.515 -12.159 1.00 69.69 87 SER A O 1
ATOM 689 N N . PHE A 1 88 ? -4.611 -7.341 -13.943 1.00 76.81 88 PHE A N 1
ATOM 690 C CA . PHE A 1 88 ? -3.605 -8.257 -13.406 1.00 76.81 88 PHE A CA 1
ATOM 691 C C . PHE A 1 88 ? -2.872 -7.652 -12.206 1.00 76.81 88 PHE A C 1
ATOM 693 O O . PHE A 1 88 ? -2.786 -8.309 -11.169 1.00 76.81 88 PHE A O 1
ATOM 700 N N . ALA A 1 89 ? -2.384 -6.412 -12.323 1.00 78.69 89 ALA A N 1
ATOM 701 C CA . ALA A 1 89 ? -1.649 -5.752 -11.249 1.00 78.69 89 ALA A CA 1
ATOM 702 C C . ALA A 1 89 ? -2.529 -5.559 -10.008 1.00 78.69 89 ALA A C 1
ATOM 704 O O . ALA A 1 89 ? -2.083 -5.887 -8.911 1.00 78.69 89 ALA A O 1
ATOM 705 N N . CYS A 1 90 ? -3.792 -5.143 -10.164 1.00 79.06 90 CYS A N 1
ATOM 706 C CA . CYS A 1 90 ? -4.722 -5.029 -9.035 1.00 79.06 90 CYS A CA 1
ATOM 707 C C . CYS A 1 90 ? -4.974 -6.398 -8.375 1.00 79.06 90 CYS A C 1
ATOM 709 O O . CYS A 1 90 ? -4.885 -6.533 -7.155 1.00 79.06 90 CYS A O 1
ATOM 711 N N . ARG A 1 91 ? -5.202 -7.462 -9.161 1.00 84.19 91 ARG A N 1
ATOM 712 C CA . ARG A 1 91 ? -5.412 -8.812 -8.608 1.00 84.19 91 ARG A CA 1
ATOM 713 C C . ARG A 1 91 ? -4.169 -9.356 -7.907 1.00 84.19 91 ARG A C 1
ATOM 715 O O . ARG A 1 91 ? -4.289 -10.012 -6.868 1.00 84.19 91 ARG A O 1
ATOM 722 N N . GLU A 1 92 ? -2.983 -9.134 -8.470 1.00 87.31 92 GLU A N 1
ATOM 723 C CA . GLU A 1 92 ? -1.730 -9.493 -7.809 1.00 87.31 92 GLU A CA 1
ATOM 724 C C . GLU A 1 92 ? -1.565 -8.693 -6.516 1.00 87.31 92 GLU A C 1
ATOM 726 O O . GLU A 1 92 ? -1.278 -9.296 -5.482 1.00 87.31 92 GLU A O 1
ATOM 731 N N . PHE A 1 93 ? -1.818 -7.383 -6.545 1.00 88.12 93 PHE A N 1
ATOM 732 C CA . PHE A 1 93 ? -1.760 -6.521 -5.371 1.00 88.12 93 PHE A CA 1
ATOM 733 C C . PHE A 1 93 ? -2.652 -7.052 -4.250 1.00 88.12 93 PHE A C 1
ATOM 735 O O . PHE A 1 93 ? -2.151 -7.290 -3.157 1.00 88.12 93 PHE A O 1
ATOM 742 N N . TYR A 1 94 ? -3.919 -7.378 -4.515 1.00 88.00 94 TYR A N 1
ATOM 743 C CA . TYR A 1 94 ? -4.820 -7.918 -3.487 1.00 88.00 94 TYR A CA 1
ATOM 744 C C . TYR A 1 94 ? -4.334 -9.242 -2.905 1.00 88.00 94 TYR A C 1
ATOM 746 O O . TYR A 1 94 ? -4.322 -9.427 -1.687 1.00 88.00 94 TYR A O 1
ATOM 754 N N . ARG A 1 95 ? -3.864 -10.160 -3.758 1.00 91.06 95 ARG A N 1
ATOM 755 C CA . ARG A 1 95 ? -3.291 -11.435 -3.299 1.00 91.06 95 ARG A CA 1
ATOM 756 C C . ARG A 1 95 ? -2.060 -11.216 -2.425 1.00 91.06 95 ARG A C 1
ATOM 758 O O . ARG A 1 95 ? -1.877 -11.918 -1.432 1.00 91.06 95 ARG A O 1
ATOM 765 N N . ARG A 1 96 ? -1.200 -10.270 -2.797 1.00 92.69 96 ARG A N 1
ATOM 766 C CA . ARG A 1 96 ? 0.013 -9.934 -2.048 1.00 92.69 96 ARG A CA 1
ATOM 767 C C . ARG A 1 96 ? -0.317 -9.226 -0.737 1.00 92.69 96 ARG A C 1
ATOM 769 O O . ARG A 1 96 ? 0.298 -9.554 0.267 1.00 92.69 96 ARG A O 1
ATOM 776 N N . THR A 1 97 ? -1.313 -8.349 -0.727 1.00 92.31 97 THR A N 1
ATOM 777 C CA . THR A 1 97 ? -1.844 -7.689 0.471 1.00 92.31 97 THR A CA 1
ATOM 778 C C . THR A 1 97 ? -2.393 -8.709 1.462 1.00 92.31 97 THR A C 1
ATOM 780 O O . THR A 1 97 ? -1.983 -8.707 2.619 1.00 92.31 97 THR A O 1
ATOM 783 N N . ALA A 1 98 ? -3.220 -9.658 1.010 1.00 92.50 98 ALA A N 1
ATOM 784 C CA . ALA A 1 98 ? -3.717 -10.742 1.861 1.00 92.50 98 ALA A CA 1
ATOM 785 C C . ALA A 1 98 ? -2.572 -11.587 2.449 1.00 92.50 98 ALA A C 1
ATOM 787 O O . ALA A 1 98 ? -2.564 -11.892 3.641 1.00 92.50 98 ALA A O 1
ATOM 788 N N . ARG A 1 99 ? -1.557 -11.915 1.637 1.00 95.06 99 ARG A N 1
ATOM 789 C CA . ARG A 1 99 ? -0.351 -12.607 2.123 1.00 95.06 99 ARG A CA 1
ATOM 790 C C . ARG A 1 99 ? 0.415 -11.775 3.149 1.00 95.06 99 ARG A C 1
ATOM 792 O O . ARG A 1 99 ? 0.809 -12.329 4.167 1.00 95.06 99 ARG A O 1
ATOM 799 N N . ALA A 1 100 ? 0.594 -10.478 2.912 1.00 94.12 100 ALA A N 1
ATOM 800 C CA . ALA A 1 100 ? 1.298 -9.583 3.823 1.00 94.12 100 ALA A CA 1
ATOM 801 C C . ALA A 1 100 ? 0.584 -9.472 5.178 1.00 94.12 100 ALA A C 1
ATOM 803 O O . ALA A 1 100 ? 1.244 -9.539 6.211 1.00 94.12 100 ALA A O 1
ATOM 804 N N . ILE A 1 101 ? -0.751 -9.397 5.186 1.00 94.62 101 ILE A N 1
ATOM 805 C CA . ILE A 1 101 ? -1.559 -9.407 6.417 1.00 94.62 101 ILE A CA 1
ATOM 806 C C . ILE A 1 101 ? -1.239 -10.640 7.269 1.00 94.62 101 ILE A C 1
ATOM 808 O O . ILE A 1 101 ? -0.956 -10.512 8.460 1.00 94.62 101 ILE A O 1
ATOM 812 N N . VAL A 1 102 ? -1.227 -11.825 6.651 1.00 95.69 102 VAL A N 1
ATOM 813 C CA . VAL A 1 102 ? -0.935 -13.089 7.342 1.00 95.69 102 VAL A CA 1
ATOM 814 C C . VAL A 1 102 ? 0.534 -13.164 7.771 1.00 95.69 102 VAL A C 1
ATOM 816 O O . VAL A 1 102 ? 0.825 -13.497 8.917 1.00 95.69 102 VAL A O 1
ATOM 819 N N . GLN A 1 103 ? 1.466 -12.827 6.876 1.00 95.25 103 GLN A N 1
ATOM 820 C CA . GLN A 1 103 ? 2.911 -12.901 7.122 1.00 95.25 103 GLN A CA 1
ATOM 821 C C . GLN A 1 103 ? 3.358 -11.982 8.261 1.00 95.25 103 GLN A C 1
ATOM 823 O O . GLN A 1 103 ? 4.147 -12.395 9.107 1.00 95.25 103 GLN A O 1
ATOM 828 N N . HIS A 1 104 ? 2.830 -10.760 8.306 1.00 93.31 104 HIS A N 1
ATOM 829 C CA . HIS A 1 104 ? 3.148 -9.779 9.341 1.00 93.31 104 HIS A CA 1
ATOM 830 C C . HIS A 1 104 ? 2.229 -9.872 10.565 1.00 93.31 104 HIS A C 1
ATOM 832 O O . HIS A 1 104 ? 2.390 -9.084 11.494 1.00 93.31 104 HIS A O 1
ATOM 838 N N . ARG A 1 105 ? 1.289 -10.832 10.585 1.00 94.44 105 ARG A N 1
ATOM 839 C CA . ARG A 1 105 ? 0.316 -11.039 11.671 1.00 94.44 105 ARG A CA 1
ATOM 840 C C . ARG A 1 105 ? -0.386 -9.734 12.066 1.00 94.44 105 ARG A C 1
ATOM 842 O O . ARG A 1 105 ? -0.475 -9.395 13.245 1.00 94.44 105 ARG A O 1
ATOM 849 N N . LEU A 1 106 ? -0.832 -8.974 11.063 1.00 94.06 106 LEU A N 1
ATOM 850 C CA . LEU A 1 106 ? -1.419 -7.654 11.280 1.00 94.06 106 LEU A CA 1
ATOM 851 C C . LEU A 1 106 ? -2.756 -7.786 12.012 1.00 94.06 106 LEU A C 1
ATOM 853 O O . LEU A 1 106 ? -3.674 -8.439 11.521 1.00 94.06 106 LEU A O 1
ATOM 857 N N . ALA A 1 107 ? -2.865 -7.130 13.164 1.00 93.38 107 ALA A N 1
ATOM 858 C CA . ALA A 1 107 ? -4.108 -7.010 13.914 1.00 93.38 107 ALA A CA 1
ATOM 859 C C . ALA A 1 107 ? -4.773 -5.666 13.590 1.00 93.38 107 ALA A C 1
ATOM 861 O O . ALA A 1 107 ? -4.184 -4.609 13.834 1.00 93.38 107 ALA A O 1
ATOM 862 N N . PHE A 1 108 ? -5.984 -5.713 13.040 1.00 94.81 108 PHE A N 1
ATOM 863 C CA . PHE A 1 108 ? -6.785 -4.545 12.685 1.00 94.81 108 PHE A CA 1
ATOM 864 C C . PHE A 1 108 ? -8.276 -4.848 12.857 1.00 94.81 108 PHE A C 1
ATOM 866 O O . PHE A 1 108 ? -8.705 -5.988 12.698 1.00 94.81 108 PHE A O 1
ATOM 873 N N . ASP A 1 109 ? -9.050 -3.808 13.145 1.00 94.81 109 ASP A N 1
ATOM 874 C CA . ASP A 1 109 ? -10.503 -3.857 13.328 1.00 94.81 109 ASP A CA 1
ATOM 875 C C . ASP A 1 109 ? -11.243 -3.303 12.101 1.00 94.81 109 ASP A C 1
ATOM 877 O O . ASP A 1 109 ? -12.418 -3.590 11.881 1.00 94.81 109 ASP A O 1
ATOM 881 N N . LEU A 1 110 ? -10.552 -2.494 11.289 1.00 93.19 110 LEU A N 1
ATOM 882 C CA . LEU A 1 110 ? -11.108 -1.824 10.117 1.00 93.19 110 LEU A CA 1
ATOM 883 C C . LEU A 1 110 ? -10.091 -1.793 8.973 1.00 93.19 110 LEU A C 1
ATOM 885 O O . LEU A 1 110 ? -8.897 -1.603 9.199 1.00 93.19 110 LEU A O 1
ATOM 889 N N . ILE A 1 111 ? -10.577 -1.914 7.738 1.00 91.94 111 ILE A N 1
ATOM 890 C CA . ILE A 1 111 ? -9.789 -1.660 6.530 1.00 91.94 111 ILE A CA 1
ATOM 891 C C . ILE A 1 111 ? -10.222 -0.325 5.935 1.00 91.94 111 ILE A C 1
ATOM 893 O O . ILE A 1 111 ? -11.391 -0.126 5.614 1.00 91.94 111 ILE A O 1
ATOM 897 N N . HIS A 1 112 ? -9.261 0.567 5.732 1.00 89.25 112 HIS A N 1
ATOM 898 C CA . HIS A 1 112 ? -9.436 1.791 4.972 1.00 89.25 112 HIS A CA 1
ATOM 899 C C . HIS A 1 112 ? -8.743 1.643 3.617 1.00 89.25 112 HIS A C 1
ATOM 901 O O . HIS A 1 112 ? -7.521 1.734 3.496 1.00 89.25 112 HIS A O 1
ATOM 907 N N . ALA A 1 113 ? -9.547 1.378 2.593 1.00 87.25 113 ALA A N 1
ATOM 908 C CA . ALA A 1 113 ? -9.095 1.184 1.225 1.00 87.25 113 ALA A CA 1
ATOM 909 C C . ALA A 1 113 ? -9.212 2.498 0.440 1.00 87.25 113 ALA A C 1
ATOM 911 O O . ALA A 1 113 ? -10.306 2.878 0.028 1.00 87.25 113 ALA A O 1
ATOM 912 N N . HIS A 1 114 ? -8.095 3.187 0.216 1.00 78.62 114 HIS A N 1
ATOM 913 C CA . HIS A 1 114 ? -8.064 4.430 -0.553 1.00 78.62 114 HIS A CA 1
ATOM 914 C C . HIS A 1 114 ? -7.449 4.179 -1.923 1.00 78.62 114 HIS A C 1
ATOM 916 O O . HIS A 1 114 ? -6.274 3.835 -2.014 1.00 78.62 114 HIS A O 1
ATOM 922 N N . TRP A 1 115 ? -8.233 4.314 -2.996 1.00 69.88 115 TRP A N 1
ATOM 923 C CA . TRP A 1 115 ? -7.797 3.953 -4.356 1.00 69.88 115 TRP A CA 1
ATOM 924 C C . TRP A 1 115 ? -7.251 2.519 -4.491 1.00 69.88 115 TRP A C 1
ATOM 926 O O . TRP A 1 115 ? -6.733 2.157 -5.537 1.00 69.88 115 TRP A O 1
ATOM 936 N N . ALA A 1 116 ? -7.405 1.671 -3.467 1.00 55.84 116 ALA A N 1
ATOM 937 C CA . ALA A 1 116 ? -7.081 0.256 -3.558 1.00 55.84 116 ALA A CA 1
ATOM 938 C C . ALA A 1 116 ? -8.018 -0.451 -4.538 1.00 55.84 116 ALA A C 1
ATOM 940 O O . ALA A 1 116 ? -7.603 -1.385 -5.206 1.00 55.84 116 ALA A O 1
ATOM 941 N N . TYR A 1 117 ? -9.266 0.007 -4.644 1.00 54.34 117 TYR A N 1
ATOM 942 C CA . TYR A 1 117 ? -10.240 -0.470 -5.615 1.00 54.34 117 TYR A CA 1
ATOM 943 C C . TYR A 1 117 ? -10.526 0.664 -6.589 1.00 54.34 117 TYR A C 1
ATOM 945 O O . TYR A 1 117 ? -11.187 1.641 -6.233 1.00 54.34 117 TYR A O 1
ATOM 953 N N . ARG A 1 118 ? -10.034 0.554 -7.825 1.00 54.41 118 ARG A N 1
ATOM 954 C CA . ARG A 1 118 ? -10.566 1.395 -8.898 1.00 54.41 118 ARG A CA 1
ATOM 955 C C . ARG A 1 118 ? -12.054 1.081 -9.041 1.00 54.41 118 ARG A C 1
ATOM 957 O O . ARG A 1 118 ? -12.447 -0.082 -8.939 1.00 54.41 118 ARG A O 1
ATOM 964 N N . SER A 1 119 ? -12.875 2.120 -9.181 1.00 38.75 119 SER A N 1
ATOM 965 C CA . SER A 1 119 ? -14.338 2.028 -9.245 1.00 38.75 119 SER A CA 1
ATOM 966 C C . SER A 1 119 ? -14.775 0.849 -10.122 1.00 38.75 119 SER A C 1
ATOM 968 O O . SER A 1 119 ? -14.519 0.859 -11.323 1.00 38.75 119 SER A O 1
ATOM 970 N N . GLY A 1 120 ? -15.388 -0.172 -9.506 1.00 34.69 120 GLY A N 1
ATOM 971 C CA . GLY A 1 120 ? -15.885 -1.373 -10.192 1.00 34.69 120 GLY A CA 1
ATOM 972 C C . GLY A 1 120 ? -15.330 -2.725 -9.720 1.00 34.69 120 GLY A C 1
ATOM 973 O O . GLY A 1 120 ? -15.812 -3.750 -10.195 1.00 34.69 120 GLY A O 1
ATOM 974 N N . PHE A 1 121 ? -14.370 -2.787 -8.788 1.00 41.19 121 PHE A N 1
ATOM 975 C CA . PHE A 1 121 ? -13.933 -4.074 -8.223 1.00 41.19 121 PHE A CA 1
ATOM 976 C C . PHE A 1 121 ? -14.840 -4.500 -7.055 1.00 41.19 121 PHE A C 1
ATOM 978 O O . PHE A 1 121 ? -14.700 -4.018 -5.933 1.00 41.19 121 PHE A O 1
ATOM 985 N N . VAL A 1 122 ? -15.789 -5.398 -7.323 1.00 39.94 122 VAL A N 1
ATOM 986 C CA . VAL A 1 122 ? -16.575 -6.082 -6.284 1.00 39.94 122 VAL A CA 1
ATOM 987 C C . VAL A 1 122 ? -15.742 -7.257 -5.778 1.00 39.94 122 VAL A C 1
ATOM 989 O O . VAL A 1 122 ? -15.396 -8.151 -6.550 1.00 39.94 122 VAL A O 1
ATOM 992 N N . ALA A 1 123 ? -15.384 -7.249 -4.496 1.00 38.12 123 ALA A N 1
ATOM 993 C CA . ALA A 1 123 ? -14.827 -8.430 -3.851 1.00 38.12 123 ALA A CA 1
ATOM 994 C C . ALA A 1 123 ? -15.943 -9.482 -3.715 1.00 38.12 123 ALA A C 1
ATOM 996 O O . ALA A 1 123 ? -16.964 -9.208 -3.087 1.00 38.12 123 ALA A O 1
ATOM 997 N N . SER A 1 124 ? -15.755 -10.647 -4.340 1.00 36.62 124 SER A N 1
ATOM 998 C CA . SER A 1 124 ? -16.567 -11.858 -4.152 1.00 36.62 124 SER A CA 1
ATOM 999 C C . SER A 1 124 ? -15.874 -12.823 -3.204 1.00 36.62 124 SER A C 1
ATOM 1001 O O . SER A 1 124 ? -14.659 -13.039 -3.441 1.00 36.62 124 SER A O 1
#

Radius of gyration: 14.85 Å; chains: 1; bounding box: 32×28×48 Å

Sequence (124 aa):
MARPRVLIISEFYPHAAETYAGIFVREQISHFKSCDVAAVIAPAVQYPPLPRYRRLRAVQPAAGAYQEAGYPVIRVPVHYLPVLAESFACREFYRRTARAIVQHRLAFDLIHAHWAYRSGFVAS